Protein AF-A0AA97LYG8-F1 (afdb_monomer_lite)

pLDDT: mean 86.67, std 13.37, range [44.75, 98.44]

Structure (mmCIF, N/CA/C/O backbone):
data_AF-A0AA97LYG8-F1
#
_entry.id   AF-A0AA97LYG8-F1
#
loop_
_atom_site.group_PDB
_atom_site.id
_atom_site.type_symbol
_atom_site.label_atom_id
_atom_site.label_alt_id
_atom_site.label_comp_id
_atom_site.label_asym_id
_atom_site.label_entity_id
_atom_site.label_seq_id
_atom_site.pdbx_PDB_ins_code
_atom_site.Cartn_x
_atom_site.Cartn_y
_atom_site.Cartn_z
_atom_site.occupancy
_atom_site.B_iso_or_equiv
_atom_site.auth_seq_id
_atom_site.auth_comp_id
_atom_site.auth_asym_id
_atom_site.auth_atom_id
_atom_site.pdbx_PDB_model_num
ATOM 1 N N . MET A 1 1 ? 22.470 10.167 -10.936 1.00 44.75 1 MET A N 1
ATOM 2 C CA . MET A 1 1 ? 21.215 9.395 -11.062 1.00 44.75 1 MET A CA 1
ATOM 3 C C . MET A 1 1 ? 20.101 10.221 -10.443 1.00 44.75 1 MET A C 1
ATOM 5 O O . MET A 1 1 ? 20.329 10.788 -9.380 1.00 44.75 1 MET A O 1
ATOM 9 N N . ALA A 1 2 ? 18.961 10.389 -11.119 1.00 49.28 2 ALA A N 1
ATOM 10 C CA . ALA A 1 2 ? 17.829 11.104 -10.531 1.00 49.28 2 ALA A CA 1
ATOM 11 C C . ALA A 1 2 ? 17.359 10.338 -9.285 1.00 49.28 2 ALA A C 1
ATOM 13 O O . ALA A 1 2 ? 17.216 9.119 -9.329 1.00 49.28 2 ALA A O 1
ATOM 14 N N . LYS A 1 3 ? 17.176 11.036 -8.161 1.00 53.72 3 LYS A N 1
ATOM 15 C CA . LYS A 1 3 ? 16.665 10.433 -6.927 1.00 53.72 3 LYS A CA 1
ATOM 16 C C . LYS A 1 3 ? 15.246 9.937 -7.206 1.00 53.72 3 LYS A C 1
ATOM 18 O O . LYS A 1 3 ? 14.376 10.762 -7.479 1.00 53.72 3 LYS A O 1
ATOM 23 N N . GLN A 1 4 ? 15.020 8.623 -7.167 1.00 64.69 4 GLN A N 1
ATOM 24 C CA . GLN A 1 4 ? 13.670 8.083 -7.317 1.00 64.69 4 GLN A CA 1
ATOM 25 C C . GLN A 1 4 ? 12.789 8.661 -6.206 1.00 64.69 4 GLN A C 1
ATOM 27 O O . GLN A 1 4 ? 13.105 8.552 -5.020 1.00 64.69 4 GLN A O 1
ATOM 32 N N . SER A 1 5 ? 11.722 9.352 -6.599 1.00 74.50 5 SER A N 1
ATOM 33 C CA . SER A 1 5 ? 10.786 9.983 -5.678 1.00 74.50 5 SER A CA 1
ATOM 34 C C . SER A 1 5 ? 9.515 9.148 -5.571 1.00 74.50 5 SER A C 1
ATOM 36 O O . SER A 1 5 ? 9.045 8.546 -6.542 1.00 74.50 5 SER A O 1
ATOM 38 N N . ARG A 1 6 ? 8.948 9.100 -4.360 1.00 79.94 6 ARG A N 1
ATOM 39 C CA . ARG A 1 6 ? 7.616 8.537 -4.140 1.00 79.94 6 ARG A CA 1
ATOM 40 C C . ARG A 1 6 ? 6.619 9.447 -4.865 1.00 79.94 6 ARG A C 1
ATOM 42 O O . ARG A 1 6 ? 6.388 10.571 -4.426 1.00 79.94 6 ARG A O 1
ATOM 49 N N . TYR A 1 7 ? 6.080 8.988 -5.991 1.00 81.31 7 TYR A N 1
ATOM 50 C CA . TYR A 1 7 ? 5.087 9.734 -6.761 1.00 81.31 7 TYR A CA 1
ATOM 51 C C . TYR A 1 7 ? 4.010 8.799 -7.296 1.00 81.31 7 TYR A C 1
ATOM 53 O O . TYR A 1 7 ? 4.258 7.983 -8.182 1.00 81.31 7 TYR A O 1
ATOM 61 N N . TYR A 1 8 ? 2.799 8.949 -6.777 1.00 83.12 8 TYR A N 1
ATOM 62 C CA . TYR A 1 8 ? 1.603 8.268 -7.248 1.00 83.12 8 TYR A CA 1
ATOM 63 C C . TYR A 1 8 ? 0.485 9.296 -7.417 1.00 83.12 8 TYR A C 1
ATOM 65 O O . TYR A 1 8 ? 0.399 10.276 -6.677 1.00 83.12 8 TYR A O 1
ATOM 73 N N . GLY A 1 9 ? -0.350 9.094 -8.435 1.00 81.94 9 GLY A N 1
ATOM 74 C CA . GLY A 1 9 ? -1.445 10.006 -8.735 1.00 81.94 9 GLY A CA 1
ATOM 75 C C . GLY A 1 9 ? -2.508 9.977 -7.640 1.00 81.94 9 GLY A C 1
ATOM 76 O O . GLY A 1 9 ? -2.714 8.967 -6.967 1.00 81.94 9 GLY A O 1
ATOM 77 N N . SER A 1 10 ? -3.250 11.071 -7.505 1.00 86.25 10 SER A N 1
ATOM 78 C CA . SER A 1 10 ? -4.314 11.176 -6.502 1.00 86.25 10 SER A CA 1
ATOM 79 C C . SER A 1 10 ? -5.456 10.157 -6.722 1.00 86.25 10 SER A C 1
ATOM 81 O O . SER A 1 10 ? -6.209 9.848 -5.799 1.00 86.25 10 SER A O 1
ATOM 83 N N . GLY A 1 11 ? -5.587 9.594 -7.930 1.00 87.75 11 GLY A N 1
ATOM 84 C CA . GLY A 1 11 ? -6.458 8.446 -8.210 1.00 87.75 11 GLY A CA 1
ATOM 85 C C . GLY A 1 11 ? -5.964 7.147 -7.561 1.00 87.75 11 GLY A C 1
ATOM 86 O O . GLY A 1 11 ? -6.754 6.445 -6.939 1.00 87.75 11 GLY A O 1
ATOM 87 N N . THR A 1 12 ? -4.657 6.869 -7.629 1.00 90.38 12 THR A N 1
ATOM 88 C CA . THR A 1 12 ? -4.018 5.718 -6.966 1.00 90.38 12 THR A CA 1
ATOM 89 C C . THR A 1 12 ? -4.204 5.778 -5.455 1.00 90.38 12 THR A C 1
ATOM 91 O O . THR A 1 12 ? -4.572 4.783 -4.840 1.00 90.38 12 THR A O 1
ATOM 94 N N . GLU A 1 13 ? -3.990 6.953 -4.861 1.00 92.81 13 GLU A N 1
ATOM 95 C CA . GLU A 1 13 ? -4.211 7.162 -3.431 1.00 92.81 13 GLU A CA 1
ATOM 96 C C . GLU A 1 13 ? -5.668 6.864 -3.052 1.00 92.81 13 GLU A C 1
ATOM 98 O O . GLU A 1 13 ? -5.924 6.007 -2.209 1.00 92.81 13 GLU A O 1
ATOM 103 N N . ARG A 1 14 ? -6.644 7.480 -3.731 1.00 93.75 14 ARG A N 1
ATOM 104 C CA . ARG A 1 14 ? -8.072 7.240 -3.455 1.00 93.75 14 ARG A CA 1
ATOM 105 C C . ARG A 1 14 ? -8.476 5.781 -3.647 1.00 93.75 14 ARG A C 1
ATOM 107 O O . ARG A 1 14 ? -9.263 5.271 -2.854 1.00 93.75 14 ARG A O 1
ATOM 114 N N . ALA A 1 15 ? -7.928 5.107 -4.656 1.00 93.44 15 ALA A N 1
ATOM 115 C CA . ALA A 1 15 ? -8.159 3.686 -4.880 1.00 93.44 15 ALA A CA 1
ATOM 116 C C . ALA A 1 15 ? -7.687 2.835 -3.695 1.00 93.44 15 ALA A C 1
ATOM 118 O O . ALA A 1 15 ? -8.448 1.996 -3.220 1.00 93.44 15 ALA A O 1
ATOM 119 N N . LEU A 1 16 ? -6.478 3.089 -3.176 1.00 95.94 16 LEU A N 1
ATOM 120 C CA . LEU A 1 16 ? -5.947 2.375 -2.011 1.00 95.94 16 LEU A CA 1
ATOM 121 C C . LEU A 1 16 ? -6.837 2.565 -0.781 1.00 95.94 16 LEU A C 1
ATOM 123 O O . LEU A 1 16 ? -7.138 1.586 -0.103 1.00 95.94 16 LEU A O 1
ATOM 127 N N . PHE A 1 17 ? -7.289 3.796 -0.516 1.00 96.19 17 PHE A N 1
ATOM 128 C CA . PHE A 1 17 ? -8.197 4.101 0.598 1.00 96.19 17 PHE A CA 1
ATOM 129 C C . PHE A 1 17 ? -9.568 3.439 0.439 1.00 96.19 17 PHE A C 1
ATOM 131 O O . PHE A 1 17 ? -10.097 2.876 1.393 1.00 96.19 17 PHE A O 1
ATOM 138 N N . MET A 1 18 ? -10.152 3.492 -0.757 1.00 95.06 18 MET A N 1
ATOM 139 C CA . MET A 1 18 ? -11.458 2.892 -1.029 1.00 95.06 18 MET A CA 1
ATOM 140 C C . MET A 1 18 ? -11.408 1.366 -0.900 1.00 95.06 18 MET A C 1
ATOM 142 O O . MET A 1 18 ? -12.268 0.768 -0.255 1.00 95.06 18 MET A O 1
ATOM 146 N N . LEU A 1 19 ? -10.385 0.732 -1.480 1.00 95.69 19 LEU A N 1
ATOM 147 C CA . LEU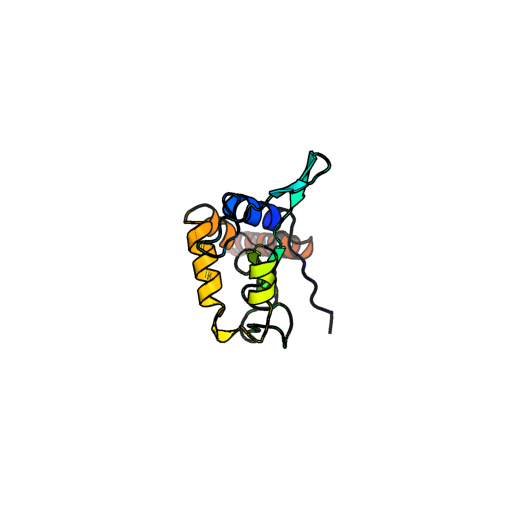 A 1 19 ? -10.240 -0.722 -1.468 1.00 95.69 19 LEU A CA 1
ATOM 148 C C . LEU A 1 19 ? -9.712 -1.270 -0.138 1.00 95.69 19 LEU A C 1
ATOM 150 O O . LEU A 1 19 ? -9.874 -2.457 0.119 1.00 95.69 19 LEU A O 1
ATOM 154 N N . SER A 1 20 ? -9.185 -0.416 0.749 1.00 96.44 20 SER A N 1
ATOM 155 C CA . SER A 1 20 ? -8.831 -0.801 2.124 1.00 96.44 20 SER A CA 1
ATOM 156 C C . SER A 1 20 ? -10.036 -1.212 2.969 1.00 96.44 20 SER A C 1
ATOM 158 O O . SER A 1 20 ? -9.871 -1.749 4.065 1.00 96.44 20 SER A O 1
ATOM 160 N N . ARG A 1 21 ? -11.251 -0.868 2.515 1.00 94.44 21 ARG A N 1
ATOM 161 C CA . ARG A 1 21 ? -12.507 -1.052 3.257 1.00 94.44 21 ARG A CA 1
ATOM 162 C C . ARG A 1 21 ? -12.463 -0.410 4.648 1.00 94.44 21 ARG A C 1
ATOM 164 O O . ARG A 1 21 ? -13.068 -0.899 5.597 1.00 94.44 21 ARG A O 1
ATOM 171 N N . GLY A 1 22 ? -11.739 0.703 4.762 1.00 96.19 22 GLY A N 1
ATOM 172 C CA . GLY A 1 22 ? -11.643 1.494 5.983 1.00 96.19 22 GLY A CA 1
ATOM 173 C C . GLY A 1 22 ? -10.593 1.021 6.988 1.00 96.19 22 GLY A C 1
ATOM 174 O O . GLY A 1 22 ? -10.421 1.699 7.999 1.00 96.19 22 GLY A O 1
ATOM 175 N N . THR A 1 23 ? -9.854 -0.066 6.728 1.00 97.44 23 THR A N 1
ATOM 176 C CA . THR A 1 23 ? -8.848 -0.601 7.666 1.00 97.44 23 THR A CA 1
ATOM 177 C C . THR A 1 23 ? -7.453 -0.743 7.057 1.00 97.44 23 THR A C 1
ATOM 179 O O . THR A 1 23 ? -7.286 -0.715 5.840 1.00 97.44 23 THR A O 1
ATOM 182 N N . CYS A 1 24 ? -6.443 -0.888 7.919 1.00 98.38 24 CYS A N 1
ATOM 183 C CA . CYS A 1 24 ? -5.097 -1.341 7.558 1.00 98.38 24 CYS A CA 1
ATOM 184 C C . CYS A 1 24 ? -5.143 -2.655 6.757 1.00 98.38 24 CYS A C 1
ATOM 186 O O . CYS A 1 24 ? -5.996 -3.505 7.014 1.00 98.38 24 CYS A O 1
ATOM 188 N N . TYR A 1 25 ? -4.204 -2.835 5.824 1.00 98.31 25 TYR A N 1
ATOM 189 C CA . TYR A 1 25 ? -4.160 -4.031 4.985 1.00 98.31 25 TYR A CA 1
ATOM 190 C C . TYR A 1 25 ? -3.611 -5.275 5.700 1.00 98.31 25 TYR A C 1
ATOM 192 O O . TYR A 1 25 ? -3.893 -6.387 5.272 1.00 98.31 25 TYR A O 1
ATOM 200 N N . ALA A 1 26 ? -2.826 -5.113 6.769 1.00 97.94 26 ALA A N 1
ATOM 201 C CA . ALA A 1 26 ? -2.228 -6.239 7.484 1.00 97.94 26 ALA A CA 1
ATOM 202 C C . ALA A 1 26 ? -3.294 -7.022 8.280 1.00 97.94 26 ALA A C 1
ATOM 204 O O . ALA A 1 26 ? -3.891 -6.456 9.192 1.00 97.94 26 ALA A O 1
ATOM 205 N N . PRO A 1 27 ? -3.557 -8.309 8.014 1.00 94.25 27 PRO A N 1
ATOM 206 C CA . PRO A 1 27 ? -4.466 -9.110 8.826 1.00 94.25 27 PRO A CA 1
ATOM 207 C C . PRO A 1 27 ? -3.802 -9.538 10.153 1.00 94.25 27 PRO A C 1
ATOM 209 O O . PRO A 1 27 ? -2.606 -9.819 10.172 1.00 94.25 27 PRO A O 1
ATOM 212 N N . PRO A 1 28 ? -4.549 -9.638 11.271 1.00 95.44 28 PRO A N 1
ATOM 213 C CA . PRO A 1 28 ? -5.976 -9.354 11.431 1.00 95.44 28 PRO A CA 1
ATOM 214 C C . PRO A 1 28 ? -6.267 -7.889 11.823 1.00 95.44 28 PRO A C 1
ATOM 216 O O . PRO A 1 28 ? -7.319 -7.615 12.401 1.00 95.44 28 PRO A O 1
ATOM 219 N N . CYS A 1 29 ? -5.353 -6.950 11.556 1.00 97.38 29 CYS A N 1
ATOM 220 C CA . CYS A 1 29 ? -5.450 -5.562 12.000 1.00 97.38 29 CYS A CA 1
ATOM 221 C C . CYS A 1 29 ? -6.771 -4.911 11.566 1.00 97.38 29 CYS A C 1
ATOM 223 O O . CYS A 1 29 ? -7.186 -4.991 10.410 1.00 97.38 29 CYS A O 1
ATOM 225 N N . LYS A 1 30 ? -7.423 -4.228 12.509 1.00 95.88 30 LYS A N 1
ATOM 226 C CA . LYS A 1 30 ? -8.655 -3.450 12.285 1.00 95.88 30 LYS A CA 1
ATOM 227 C C . LYS A 1 30 ? -8.450 -1.958 12.504 1.00 95.88 30 LYS A C 1
ATOM 229 O O . LYS A 1 30 ? -9.405 -1.216 12.697 1.00 95.88 30 LYS A O 1
ATOM 234 N N . GLU A 1 31 ? -7.194 -1.529 12.479 1.00 97.81 31 GLU A N 1
ATOM 235 C CA . GLU A 1 31 ? -6.832 -0.134 12.659 1.00 97.81 31 GLU A CA 1
ATOM 236 C C . GLU A 1 31 ? -7.472 0.716 11.550 1.00 97.81 31 GLU A C 1
ATOM 238 O O . GLU A 1 31 ? -7.257 0.417 10.370 1.00 97.81 31 GLU A O 1
ATOM 243 N N . PRO A 1 32 ? -8.271 1.743 11.891 1.00 97.44 32 PRO A N 1
ATOM 244 C CA . PRO A 1 32 ? -9.014 2.498 10.896 1.00 97.44 32 PRO A CA 1
ATOM 245 C C . PRO A 1 32 ? -8.092 3.426 10.100 1.00 97.44 32 PRO A C 1
ATOM 247 O O . PRO A 1 32 ? -7.153 4.012 10.646 1.00 97.44 32 PRO A O 1
ATOM 250 N N . VAL A 1 33 ? -8.384 3.610 8.810 1.00 97.50 33 VAL A N 1
ATOM 251 C CA . VAL A 1 33 ? -7.615 4.512 7.927 1.00 97.50 33 VAL A CA 1
ATOM 252 C C . VAL A 1 33 ? -7.792 5.988 8.274 1.00 97.50 33 VAL A C 1
ATOM 254 O O . VAL A 1 33 ? -6.910 6.800 7.989 1.00 97.50 33 VAL A O 1
ATOM 257 N N . LEU A 1 34 ? -8.908 6.330 8.919 1.00 96.69 34 LEU A N 1
ATOM 258 C CA . LEU A 1 34 ? -9.202 7.655 9.447 1.00 96.69 34 LEU A CA 1
ATOM 259 C C . LEU A 1 34 ? -9.494 7.559 10.946 1.00 96.69 34 LEU A C 1
ATOM 261 O O . LEU A 1 34 ? -10.242 6.689 11.385 1.00 96.69 34 LEU A O 1
ATOM 265 N N . LYS A 1 35 ? -8.951 8.493 11.724 1.00 96.00 35 LYS A N 1
ATOM 266 C CA . LYS A 1 35 ? -9.284 8.690 13.139 1.00 96.00 35 LYS A CA 1
ATOM 267 C C . LYS A 1 35 ? -9.767 10.103 13.386 1.00 96.00 35 LYS A C 1
ATOM 269 O O . LYS A 1 35 ? -9.373 11.027 12.678 1.00 96.00 35 LYS A O 1
ATOM 274 N N . MET A 1 36 ? -10.586 10.276 14.416 1.00 96.12 36 MET A N 1
ATOM 275 C CA . MET A 1 36 ? -10.930 11.606 14.897 1.00 96.12 36 MET A CA 1
ATOM 276 C C . MET A 1 36 ? -9.800 12.128 15.782 1.00 96.12 36 MET A C 1
ATOM 278 O O . MET A 1 36 ? -9.419 11.468 16.746 1.00 96.12 36 MET A O 1
ATOM 282 N N . ALA A 1 37 ? -9.241 13.287 15.440 1.00 93.75 37 ALA A N 1
ATOM 283 C CA . ALA A 1 37 ? -8.336 13.994 16.337 1.00 93.75 37 ALA A CA 1
ATOM 284 C C . ALA A 1 37 ? -9.116 14.598 17.512 1.00 93.75 37 ALA A C 1
ATOM 286 O O . ALA A 1 37 ? -10.319 14.834 17.404 1.00 93.75 37 ALA A O 1
ATOM 287 N N . GLU A 1 38 ? -8.417 14.938 18.595 1.00 93.31 38 GLU A N 1
ATOM 288 C CA . GLU A 1 38 ? -9.005 15.632 19.755 1.00 93.31 38 GLU A CA 1
ATOM 289 C C . GLU A 1 38 ? -9.727 16.931 19.365 1.00 93.31 38 GLU A C 1
ATOM 291 O O . GLU A 1 38 ? -10.724 17.304 19.972 1.00 93.31 38 GLU A O 1
ATOM 296 N N . SER A 1 39 ? -9.283 17.580 18.286 1.00 93.62 39 SER A N 1
ATOM 297 C CA . SER A 1 39 ? -9.924 18.764 17.704 1.00 93.62 39 SER A CA 1
ATOM 298 C C . SER A 1 39 ? -11.266 18.499 17.005 1.00 93.62 39 SER A C 1
ATOM 300 O O . SER A 1 39 ? -11.832 19.422 16.425 1.00 93.62 39 SER A O 1
ATOM 302 N N . GLY A 1 40 ? -11.762 17.258 16.984 1.00 94.75 40 GLY A N 1
ATOM 303 C CA . GLY A 1 40 ? -12.993 16.884 16.282 1.00 94.75 40 GLY A CA 1
ATOM 304 C C . GLY A 1 40 ? -12.851 16.850 14.757 1.00 94.75 40 GLY A C 1
ATOM 305 O O . GLY A 1 40 ? -13.852 16.890 14.045 1.00 94.75 40 GLY A O 1
ATOM 306 N N . THR A 1 41 ? -11.621 16.782 14.237 1.00 95.38 41 THR A N 1
ATOM 307 C CA . THR A 1 41 ? -11.360 16.716 12.791 1.00 95.38 41 THR A CA 1
ATOM 308 C C . THR A 1 41 ? -10.807 15.350 12.373 1.00 95.38 41 THR A C 1
ATOM 310 O O . THR A 1 41 ? -9.940 14.806 13.065 1.00 95.38 41 THR A O 1
ATOM 313 N N . PRO A 1 42 ? -11.257 14.775 11.240 1.00 95.00 42 PRO A N 1
ATOM 314 C CA . PRO A 1 42 ? -10.728 13.506 10.764 1.00 95.00 42 PRO A CA 1
ATOM 315 C C . PRO A 1 42 ? -9.267 13.661 10.326 1.00 95.00 42 PRO A C 1
ATOM 317 O O . PRO A 1 42 ? -8.853 14.681 9.759 1.00 95.00 42 PRO A O 1
ATOM 320 N N . ARG A 1 43 ? -8.472 12.631 10.600 1.00 96.44 43 ARG A N 1
ATOM 321 C CA . ARG A 1 43 ? -7.056 12.534 10.254 1.00 96.44 43 ARG A CA 1
ATOM 322 C C . ARG A 1 43 ? -6.753 11.173 9.661 1.00 96.44 43 ARG A C 1
ATOM 324 O O . ARG A 1 43 ? -7.205 10.155 10.178 1.00 96.44 43 ARG A O 1
ATOM 331 N N . VAL A 1 44 ? -5.956 11.176 8.598 1.00 96.62 44 VAL A N 1
ATOM 332 C CA . VAL A 1 44 ? -5.370 9.961 8.031 1.00 96.62 44 VAL A CA 1
ATOM 333 C C . VAL A 1 44 ? -4.457 9.318 9.069 1.00 96.62 44 VAL A C 1
ATOM 335 O O . VAL A 1 44 ? -3.613 9.983 9.663 1.00 96.62 44 VAL A O 1
ATOM 338 N N . ASN A 1 45 ? -4.652 8.022 9.285 1.00 97.12 45 ASN A N 1
ATOM 339 C CA . ASN A 1 45 ? -3.977 7.222 10.307 1.00 97.12 45 ASN A CA 1
ATOM 340 C C . ASN A 1 45 ? -3.132 6.081 9.698 1.00 97.12 45 ASN A C 1
ATOM 342 O O . ASN A 1 45 ? -2.654 5.177 10.382 1.00 97.12 45 ASN A O 1
ATOM 346 N N . VAL A 1 46 ? -2.949 6.124 8.383 1.00 97.81 46 VAL A N 1
ATOM 347 C CA . VAL A 1 46 ? -2.236 5.123 7.591 1.00 97.81 46 VAL A CA 1
ATOM 348 C C . VAL A 1 46 ? -1.255 5.793 6.640 1.00 97.81 46 VAL A C 1
ATOM 350 O O . VAL A 1 46 ? -1.323 6.994 6.385 1.00 97.81 46 VAL A O 1
ATOM 353 N N . GLN A 1 47 ? -0.326 5.003 6.129 1.00 97.19 47 GLN A N 1
ATOM 354 C CA . GLN A 1 47 ? 0.725 5.402 5.213 1.00 97.19 47 GLN A CA 1
ATOM 355 C C . GLN A 1 47 ? 0.755 4.424 4.038 1.00 97.19 47 GLN A C 1
ATOM 357 O O . GLN A 1 47 ? 0.415 3.247 4.180 1.00 97.19 47 GLN A O 1
ATOM 362 N N . ILE A 1 48 ? 1.147 4.926 2.870 1.00 96.50 48 ILE A N 1
ATOM 363 C CA . ILE A 1 48 ? 1.341 4.107 1.676 1.00 96.50 48 ILE A CA 1
ATOM 364 C C . ILE A 1 48 ? 2.772 3.570 1.700 1.00 96.50 48 ILE A C 1
ATOM 366 O O . ILE A 1 48 ? 3.721 4.356 1.675 1.00 96.50 48 ILE A O 1
ATOM 370 N N . ALA A 1 49 ? 2.897 2.246 1.723 1.00 95.75 49 ALA A N 1
ATOM 371 C CA . ALA A 1 49 ? 4.162 1.531 1.637 1.00 95.75 49 ALA A CA 1
ATOM 372 C C . ALA A 1 49 ? 4.332 0.886 0.258 1.00 95.75 49 ALA A C 1
ATOM 374 O O . ALA A 1 49 ? 3.358 0.576 -0.440 1.00 95.75 49 ALA A O 1
ATOM 375 N N . HIS A 1 50 ? 5.588 0.653 -0.108 1.00 95.31 50 HIS A N 1
ATOM 376 C CA . HIS A 1 50 ? 5.964 -0.089 -1.303 1.00 95.31 50 HIS A CA 1
ATOM 377 C C . HIS A 1 50 ? 6.071 -1.580 -0.979 1.00 95.31 50 HIS A C 1
ATOM 379 O O . HIS A 1 50 ? 6.760 -1.976 -0.041 1.00 95.31 50 HIS A O 1
ATOM 385 N N . ILE A 1 51 ? 5.417 -2.420 -1.782 1.00 96.56 51 ILE A N 1
ATOM 386 C CA . ILE A 1 51 ? 5.527 -3.876 -1.660 1.00 96.56 51 ILE A CA 1
ATOM 387 C C . ILE A 1 51 ? 6.933 -4.328 -2.064 1.00 96.56 51 ILE A C 1
ATOM 389 O O . ILE A 1 51 ? 7.587 -5.040 -1.312 1.00 96.56 51 ILE A O 1
ATOM 393 N N . ARG A 1 52 ? 7.423 -3.880 -3.221 1.00 95.06 52 ARG A N 1
ATOM 394 C CA . ARG A 1 52 ? 8.839 -3.960 -3.611 1.00 95.06 52 ARG A CA 1
ATOM 395 C C . ARG A 1 52 ? 9.449 -2.573 -3.529 1.00 95.06 52 ARG A C 1
ATOM 397 O O . ARG A 1 52 ? 8.843 -1.642 -4.068 1.00 95.06 52 ARG A O 1
ATOM 404 N N . ALA A 1 53 ? 10.609 -2.447 -2.885 1.00 92.06 53 ALA A N 1
ATOM 405 C CA . ALA A 1 53 ? 11.231 -1.154 -2.620 1.00 92.06 53 ALA A CA 1
ATOM 406 C C . ALA A 1 53 ? 11.405 -0.299 -3.876 1.00 92.06 53 ALA A C 1
ATOM 408 O O . ALA A 1 53 ? 11.617 -0.788 -4.992 1.00 92.06 53 ALA A O 1
ATOM 409 N N . LEU A 1 54 ? 11.338 1.012 -3.655 1.00 87.88 54 LEU A N 1
ATOM 410 C CA . LEU A 1 54 ? 11.612 1.985 -4.693 1.00 87.88 54 LEU A CA 1
ATOM 411 C C . LEU A 1 54 ? 13.119 2.017 -4.970 1.00 87.88 54 LEU A C 1
ATOM 413 O O . LEU A 1 54 ? 13.531 1.853 -6.114 1.00 87.88 54 LEU A O 1
ATOM 417 N N . VAL A 1 55 ? 13.942 2.160 -3.930 1.00 87.88 55 VAL A N 1
ATOM 418 C CA . VAL A 1 55 ? 15.376 2.438 -4.062 1.00 87.88 55 VAL A CA 1
ATOM 419 C C . VAL A 1 55 ? 16.219 1.184 -3.820 1.00 87.88 55 VAL A C 1
ATOM 421 O O . VAL A 1 55 ? 15.860 0.308 -3.037 1.00 87.88 55 VAL A O 1
ATOM 424 N N . GLU A 1 56 ? 17.352 1.091 -4.517 1.00 88.56 56 GLU A N 1
ATOM 425 C CA . GLU A 1 56 ? 18.351 0.052 -4.266 1.00 88.56 56 GLU A CA 1
ATOM 426 C C . GLU A 1 56 ? 18.909 0.155 -2.842 1.00 88.56 56 GLU A C 1
ATOM 428 O O . GLU A 1 56 ? 19.243 1.244 -2.378 1.00 88.56 56 GLU A O 1
ATOM 433 N N . GLY A 1 57 ? 19.015 -0.988 -2.160 1.00 85.25 57 GLY A N 1
ATOM 434 C CA . GLY A 1 57 ? 19.476 -1.060 -0.772 1.00 85.25 57 GLY A CA 1
ATOM 435 C C . GLY A 1 57 ? 18.380 -0.884 0.284 1.00 85.25 57 GLY A C 1
ATOM 436 O O . GLY A 1 57 ? 18.706 -0.922 1.462 1.00 85.25 57 GLY A O 1
ATOM 437 N N . GLU A 1 58 ? 17.113 -0.716 -0.111 1.00 88.88 58 GLU A N 1
ATOM 438 C CA . GLU A 1 58 ? 15.957 -0.769 0.797 1.00 88.88 58 GLU A CA 1
ATOM 439 C C . GLU A 1 58 ? 15.313 -2.173 0.826 1.00 88.88 58 GLU A C 1
ATOM 441 O O . GLU A 1 58 ? 15.503 -2.996 -0.082 1.00 88.88 58 GLU A O 1
ATOM 446 N N . ALA A 1 59 ? 14.496 -2.427 1.852 1.00 87.31 59 ALA A N 1
ATOM 447 C CA . ALA A 1 59 ? 13.804 -3.693 2.073 1.00 87.31 59 ALA A CA 1
ATOM 448 C C . ALA A 1 59 ? 13.028 -4.182 0.834 1.00 87.31 59 ALA A C 1
ATOM 450 O O . ALA A 1 59 ? 12.189 -3.475 0.272 1.00 87.31 59 ALA A O 1
ATOM 451 N N . ARG A 1 60 ? 13.256 -5.443 0.437 1.00 93.19 60 ARG A N 1
ATOM 452 C CA . ARG A 1 60 ? 12.653 -6.086 -0.754 1.00 93.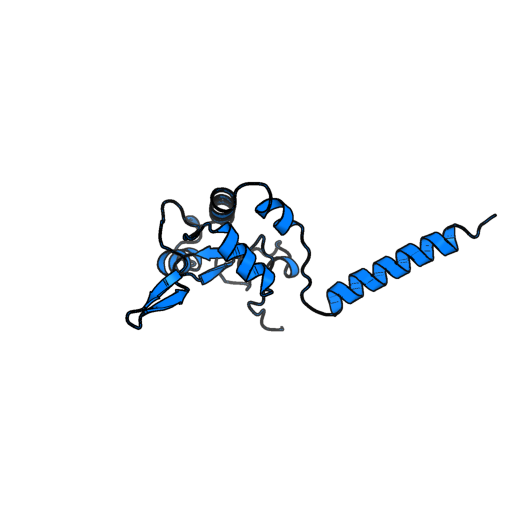19 60 ARG A CA 1
ATOM 453 C C . ARG A 1 60 ? 12.963 -5.376 -2.077 1.00 93.19 60 ARG A C 1
ATOM 455 O O . ARG A 1 60 ? 12.132 -5.382 -2.992 1.00 93.19 60 ARG A O 1
ATOM 462 N N . TYR A 1 61 ? 14.129 -4.746 -2.206 1.00 93.25 61 TYR A N 1
ATOM 463 C CA . TYR A 1 61 ? 14.573 -4.268 -3.510 1.00 93.25 61 TYR A CA 1
ATOM 464 C C . TYR A 1 61 ? 14.743 -5.436 -4.487 1.00 93.25 61 TYR A C 1
ATOM 466 O O . TYR A 1 61 ? 15.514 -6.363 -4.244 1.00 93.25 61 TYR A O 1
ATOM 474 N N . ASP A 1 62 ? 14.051 -5.362 -5.622 1.00 92.25 62 ASP A N 1
ATOM 475 C CA . ASP A 1 62 ? 14.176 -6.329 -6.708 1.00 92.25 62 ASP A CA 1
ATOM 476 C C . ASP A 1 62 ? 14.726 -5.633 -7.957 1.00 92.25 62 ASP A C 1
ATOM 478 O O . ASP A 1 62 ? 14.063 -4.805 -8.592 1.00 92.25 62 ASP A O 1
ATOM 482 N N . LYS A 1 63 ? 15.959 -5.997 -8.325 1.00 92.50 63 LYS A N 1
ATOM 483 C CA . LYS A 1 63 ? 16.643 -5.485 -9.521 1.00 92.50 63 LYS A CA 1
ATOM 484 C C . LYS A 1 63 ? 15.943 -5.873 -10.826 1.00 92.50 63 LYS A C 1
ATOM 486 O O . LYS A 1 63 ? 16.114 -5.189 -11.829 1.00 92.50 63 LYS A O 1
ATOM 491 N N . ASN A 1 64 ? 15.178 -6.964 -10.818 1.00 93.38 64 ASN A N 1
ATOM 492 C CA . ASN A 1 64 ? 14.433 -7.441 -11.977 1.00 93.38 64 ASN A CA 1
ATOM 493 C C . ASN A 1 64 ? 13.041 -6.797 -12.061 1.00 93.38 64 ASN A C 1
ATOM 495 O O . ASN A 1 64 ? 12.379 -6.915 -13.093 1.00 93.38 64 ASN A O 1
ATOM 499 N N . TYR A 1 65 ? 12.595 -6.098 -11.010 1.00 91.12 65 TYR A N 1
ATOM 500 C CA . TYR A 1 65 ? 11.310 -5.413 -11.006 1.00 91.12 65 TYR A CA 1
ATOM 501 C C . TYR A 1 65 ? 11.412 -4.048 -11.710 1.00 91.12 65 TYR A C 1
ATOM 503 O O . TYR A 1 65 ? 12.170 -3.178 -11.255 1.00 91.12 65 TYR A O 1
ATOM 511 N N . PRO A 1 66 ? 10.656 -3.818 -12.804 1.00 88.94 66 PRO A N 1
ATOM 512 C CA . PRO A 1 66 ? 10.801 -2.613 -13.612 1.00 88.94 66 PRO A CA 1
ATOM 513 C C . PRO A 1 66 ? 10.541 -1.328 -12.820 1.00 88.94 66 PRO A C 1
ATOM 515 O O . PRO A 1 66 ? 9.518 -1.192 -12.151 1.00 88.94 66 PRO A O 1
ATOM 518 N N . GLU A 1 67 ? 11.413 -0.332 -12.982 1.00 86.69 67 GLU A N 1
ATOM 519 C CA . GLU A 1 67 ? 11.306 0.970 -12.308 1.00 86.69 67 GLU A CA 1
ATOM 520 C C . GLU A 1 67 ? 9.939 1.641 -12.522 1.00 86.69 67 GLU A C 1
ATOM 522 O O . GLU A 1 67 ? 9.311 2.105 -11.570 1.00 86.69 67 GLU A O 1
ATOM 527 N N . LYS A 1 68 ? 9.413 1.595 -13.755 1.00 83.56 68 LYS A N 1
ATOM 528 C CA . LYS A 1 68 ? 8.086 2.137 -14.106 1.00 83.56 68 LYS A CA 1
ATOM 529 C C . LYS A 1 68 ? 6.927 1.520 -13.309 1.00 83.56 68 LYS A C 1
ATOM 531 O O . LYS A 1 68 ? 5.851 2.123 -13.229 1.00 83.56 68 LYS A O 1
ATOM 536 N N . LEU A 1 69 ? 7.135 0.326 -12.743 1.00 87.50 69 LEU A N 1
ATOM 537 C CA . LEU A 1 69 ? 6.142 -0.402 -11.960 1.00 87.50 69 LEU A CA 1
ATOM 538 C C . LEU A 1 69 ? 6.219 -0.117 -10.453 1.00 87.50 69 LEU A C 1
ATOM 540 O O . LEU A 1 69 ? 5.267 -0.392 -9.726 1.00 87.50 69 LEU A O 1
ATOM 544 N N . ARG A 1 70 ? 7.314 0.477 -9.962 1.00 90.00 70 ARG A N 1
ATOM 545 C CA . ARG A 1 70 ? 7.555 0.652 -8.518 1.00 90.00 70 ARG A CA 1
ATOM 546 C C . ARG A 1 70 ? 6.537 1.568 -7.846 1.00 90.00 70 ARG A C 1
ATOM 548 O O . ARG A 1 70 ? 6.094 1.274 -6.746 1.00 90.00 70 ARG A O 1
ATOM 555 N N . ASN A 1 71 ? 6.089 2.617 -8.529 1.00 90.44 71 ASN A N 1
ATOM 556 C CA . ASN A 1 71 ? 5.064 3.534 -8.019 1.00 90.44 71 ASN A CA 1
ATOM 557 C C . ASN A 1 71 ? 3.633 3.201 -8.504 1.00 90.44 71 ASN A C 1
ATOM 559 O O . ASN A 1 71 ? 2.726 4.030 -8.384 1.00 90.44 71 ASN A O 1
ATOM 563 N N . ARG A 1 72 ? 3.408 2.022 -9.103 1.00 89.00 72 ARG A N 1
ATOM 564 C CA . ARG A 1 72 ? 2.076 1.611 -9.579 1.00 89.00 72 ARG A CA 1
ATOM 565 C C . ARG A 1 72 ? 1.201 1.154 -8.426 1.00 89.00 72 ARG A C 1
ATOM 567 O O . ARG A 1 72 ? 1.692 0.595 -7.455 1.00 89.00 72 ARG A O 1
ATOM 574 N N . PHE A 1 73 ? -0.111 1.290 -8.610 1.00 91.75 73 PHE A N 1
ATOM 575 C CA . PHE A 1 73 ? -1.129 0.810 -7.676 1.00 91.75 73 PHE A CA 1
ATOM 576 C C . PHE A 1 73 ? -0.900 -0.643 -7.215 1.00 91.75 73 PHE A C 1
ATOM 578 O O . PHE A 1 73 ? -1.053 -0.943 -6.034 1.00 91.75 73 PHE A O 1
ATOM 585 N N . GLU A 1 74 ? -0.483 -1.530 -8.123 1.00 92.56 74 GLU A N 1
ATOM 586 C CA . GLU A 1 74 ? -0.203 -2.943 -7.825 1.00 92.56 74 GLU A CA 1
ATOM 587 C C . GLU A 1 74 ? 0.957 -3.162 -6.839 1.00 92.56 74 GLU A C 1
ATOM 589 O O . GLU A 1 74 ? 0.962 -4.160 -6.124 1.00 92.56 74 GLU A O 1
ATOM 594 N N . ASN A 1 75 ? 1.908 -2.225 -6.768 1.00 95.25 75 ASN A N 1
ATOM 595 C CA . ASN A 1 75 ? 3.078 -2.293 -5.893 1.00 95.25 75 ASN A CA 1
ATOM 596 C C . ASN A 1 75 ? 2.915 -1.458 -4.614 1.00 95.25 75 ASN A C 1
ATOM 598 O O . ASN A 1 75 ? 3.878 -1.280 -3.871 1.00 95.25 75 ASN A O 1
ATOM 602 N N . LEU A 1 76 ? 1.722 -0.920 -4.357 1.00 96.06 76 LEU A N 1
ATOM 603 C CA . LEU A 1 76 ? 1.442 -0.080 -3.197 1.00 96.06 76 LEU A CA 1
ATOM 604 C C . LEU A 1 76 ? 0.423 -0.747 -2.273 1.00 96.06 76 LEU A C 1
ATOM 606 O O . LEU A 1 76 ? -0.541 -1.374 -2.724 1.00 96.06 76 LEU A O 1
ATOM 610 N N . ILE A 1 77 ? 0.628 -0.574 -0.971 1.00 97.50 77 ILE A N 1
ATOM 611 C CA . ILE A 1 77 ? -0.216 -1.118 0.095 1.00 97.50 77 ILE A CA 1
ATOM 612 C C . ILE A 1 77 ? -0.442 -0.060 1.182 1.00 97.50 77 ILE A C 1
ATOM 614 O O . ILE A 1 77 ? 0.426 0.778 1.422 1.00 97.50 77 ILE A O 1
ATOM 618 N N . LEU A 1 78 ? -1.615 -0.065 1.823 1.00 97.81 78 LEU A N 1
ATOM 619 C CA . LEU A 1 78 ? -1.987 0.931 2.835 1.00 97.81 78 LEU A CA 1
ATOM 620 C C . LEU A 1 78 ? -1.891 0.330 4.246 1.00 97.81 78 LEU A C 1
ATOM 622 O O . LEU A 1 78 ? -2.642 -0.580 4.600 1.00 97.81 78 LEU A O 1
ATOM 626 N N . LEU A 1 79 ? -0.976 0.840 5.067 1.00 98.44 79 LEU A N 1
ATOM 627 C CA . LEU A 1 79 ? -0.653 0.272 6.379 1.00 98.44 79 LEU A CA 1
ATOM 628 C C . LEU A 1 79 ? -0.751 1.322 7.483 1.00 98.44 79 LEU A C 1
ATOM 630 O O . LEU A 1 79 ? -0.436 2.490 7.273 1.00 98.44 79 LEU A O 1
ATOM 634 N N . CYS A 1 80 ? -1.163 0.923 8.686 1.00 98.25 80 CYS A N 1
ATOM 635 C CA . CYS A 1 80 ? -1.026 1.793 9.853 1.00 98.25 80 CYS A CA 1
ATOM 636 C C . CYS A 1 80 ? 0.448 1.958 10.231 1.00 98.25 80 CYS A C 1
ATOM 638 O O . CYS A 1 80 ? 1.290 1.147 9.846 1.00 98.25 80 CYS A O 1
ATOM 640 N N . LYS A 1 81 ? 0.759 3.001 11.007 1.00 96.50 81 LYS A N 1
ATOM 641 C CA . LYS A 1 81 ? 2.145 3.350 11.347 1.00 96.50 81 LYS A CA 1
ATOM 642 C C . LYS A 1 81 ? 2.974 2.167 11.893 1.00 96.50 81 LYS A C 1
ATOM 644 O O . LYS A 1 81 ? 4.071 1.980 11.381 1.00 96.50 81 LYS A O 1
ATOM 649 N N . PRO A 1 82 ? 2.489 1.341 12.846 1.00 96.75 82 PRO A N 1
ATOM 650 C CA . PRO A 1 82 ? 3.249 0.181 13.324 1.00 96.75 82 PRO A CA 1
ATOM 651 C C . PRO A 1 82 ? 3.617 -0.811 12.213 1.00 96.75 82 PRO A C 1
ATOM 653 O O . PRO A 1 82 ? 4.796 -1.078 12.002 1.00 96.75 82 PRO A O 1
ATOM 656 N N . HIS A 1 83 ? 2.633 -1.281 11.437 1.00 97.94 83 HIS A N 1
ATOM 657 C CA . HIS A 1 83 ? 2.887 -2.234 10.352 1.00 97.94 83 HIS A CA 1
ATOM 658 C C . HIS A 1 83 ? 3.736 -1.629 9.234 1.00 97.94 83 HIS A C 1
ATOM 660 O O . HIS A 1 83 ? 4.551 -2.325 8.645 1.00 97.94 83 HIS A O 1
ATOM 666 N N . HIS A 1 84 ? 3.580 -0.335 8.944 1.00 97.00 84 HIS A N 1
ATOM 667 C CA . HIS A 1 84 ? 4.445 0.342 7.983 1.00 97.00 84 HIS A CA 1
ATOM 668 C C . HIS A 1 84 ? 5.903 0.349 8.463 1.00 97.00 84 HIS A C 1
ATOM 670 O O . HIS A 1 84 ? 6.802 0.084 7.673 1.00 97.00 84 HIS A O 1
ATOM 676 N N . THR A 1 85 ? 6.158 0.641 9.743 1.00 95.31 85 THR A N 1
ATOM 677 C CA . THR A 1 85 ? 7.514 0.603 10.313 1.00 95.31 85 THR A CA 1
ATOM 678 C C . THR A 1 85 ? 8.127 -0.794 10.244 1.00 95.31 85 THR A C 1
ATOM 680 O O . THR A 1 85 ? 9.299 -0.916 9.903 1.00 95.31 85 THR A O 1
ATOM 683 N N . GLU A 1 86 ? 7.355 -1.834 10.552 1.00 94.94 86 GLU A N 1
ATOM 684 C CA . GLU A 1 86 ? 7.828 -3.219 10.485 1.00 94.94 86 GLU A CA 1
ATOM 685 C C . GLU A 1 86 ? 8.144 -3.645 9.050 1.00 94.94 86 GLU A C 1
ATOM 687 O O . GLU A 1 86 ? 9.225 -4.158 8.778 1.00 94.94 86 GLU A O 1
ATOM 692 N N . VAL A 1 87 ? 7.226 -3.380 8.119 1.00 94.56 87 VAL A N 1
ATOM 693 C CA . VAL A 1 87 ? 7.377 -3.765 6.715 1.00 94.56 87 VAL A CA 1
ATOM 694 C C . VAL A 1 87 ? 8.547 -3.034 6.055 1.00 94.56 87 VAL A C 1
ATOM 696 O O . VAL A 1 87 ? 9.289 -3.657 5.302 1.00 94.56 87 VAL A O 1
ATOM 699 N N . ASP A 1 88 ? 8.768 -1.749 6.327 1.00 90.69 88 ASP A N 1
ATOM 700 C CA . ASP A 1 88 ? 9.884 -0.992 5.730 1.00 90.69 88 ASP A CA 1
ATOM 701 C C . ASP A 1 88 ? 11.254 -1.313 6.358 1.00 90.69 88 ASP A C 1
ATOM 703 O O . ASP A 1 88 ? 12.275 -0.803 5.902 1.00 90.69 88 ASP A O 1
ATOM 707 N N . SER A 1 89 ? 11.310 -2.139 7.403 1.00 90.69 89 SER A N 1
ATOM 708 C CA . SER A 1 89 ? 12.556 -2.452 8.096 1.00 90.69 89 SER A CA 1
ATOM 709 C C . SER A 1 89 ? 13.276 -3.656 7.485 1.00 90.69 89 SER A C 1
ATOM 711 O O . SER A 1 89 ? 12.718 -4.749 7.389 1.00 90.69 89 SER A O 1
ATOM 713 N N . ASP A 1 90 ? 14.567 -3.490 7.186 1.00 87.81 90 ASP A N 1
ATOM 714 C CA . ASP A 1 90 ? 15.438 -4.582 6.719 1.00 87.81 90 ASP A CA 1
ATOM 715 C C . ASP A 1 90 ? 15.559 -5.727 7.733 1.00 87.81 90 ASP A C 1
ATOM 717 O O . ASP A 1 90 ? 15.790 -6.873 7.356 1.00 87.81 90 ASP A O 1
ATOM 721 N N . LEU A 1 91 ? 15.357 -5.436 9.024 1.00 89.69 91 LEU A N 1
ATOM 722 C CA . LEU A 1 91 ? 15.382 -6.444 10.085 1.00 89.69 91 LEU A CA 1
ATOM 723 C C . LEU A 1 91 ? 14.265 -7.476 9.929 1.00 89.69 91 LEU A C 1
ATOM 725 O O . LEU A 1 91 ? 14.426 -8.605 10.389 1.00 89.69 91 LEU A O 1
ATOM 729 N N . TRP A 1 92 ? 13.152 -7.085 9.298 1.00 90.56 92 TRP A N 1
ATOM 730 C CA . TRP A 1 92 ? 11.950 -7.907 9.202 1.00 90.56 92 TRP A CA 1
ATOM 731 C C . TRP A 1 92 ? 11.623 -8.362 7.776 1.00 90.56 92 TRP A C 1
ATOM 733 O O . TRP A 1 92 ? 10.532 -8.869 7.502 1.00 90.56 92 TRP A O 1
ATOM 743 N N . VAL A 1 93 ? 12.568 -8.190 6.846 1.00 90.75 93 VAL A N 1
ATOM 744 C CA . VAL A 1 93 ? 12.363 -8.461 5.415 1.00 90.75 93 VAL A CA 1
ATOM 745 C C . VAL A 1 93 ? 11.948 -9.912 5.145 1.00 90.75 93 VAL A C 1
ATOM 747 O O . VAL A 1 93 ? 11.095 -10.159 4.296 1.00 90.75 93 VAL A O 1
ATOM 750 N N . GLU A 1 94 ? 12.480 -10.855 5.925 1.00 92.50 94 GLU A N 1
ATOM 751 C CA . GLU A 1 94 ? 12.173 -12.286 5.825 1.00 92.50 94 GLU A CA 1
ATOM 752 C C . GLU A 1 94 ? 10.769 -12.633 6.347 1.00 92.50 94 GLU A C 1
ATOM 754 O O . GLU A 1 94 ? 10.153 -13.589 5.879 1.00 92.50 94 GLU A O 1
ATOM 759 N N . GLN A 1 95 ? 10.227 -11.868 7.306 1.00 94.62 95 GLN A N 1
ATOM 760 C CA . GLN A 1 95 ? 8.850 -12.061 7.788 1.00 94.62 95 GLN A CA 1
ATOM 761 C C . GLN A 1 95 ? 7.825 -11.373 6.884 1.00 94.62 95 GLN A C 1
ATOM 763 O O . GLN A 1 95 ? 6.674 -11.810 6.798 1.00 94.62 95 GLN A O 1
ATOM 768 N N . TYR A 1 96 ? 8.254 -10.325 6.183 1.00 95.62 96 TYR A N 1
ATOM 769 C CA . TYR A 1 96 ? 7.425 -9.542 5.281 1.00 95.62 96 TYR A CA 1
ATOM 770 C C . TYR A 1 96 ? 7.997 -9.530 3.862 1.00 95.62 96 TYR A C 1
ATOM 772 O O . TYR A 1 96 ? 8.320 -8.446 3.367 1.00 95.62 96 TYR A O 1
ATOM 780 N N . PRO A 1 97 ? 8.118 -10.689 3.184 1.00 95.81 97 PRO A N 1
ATOM 781 C CA . PRO A 1 97 ? 8.516 -10.731 1.786 1.00 95.81 97 PRO A CA 1
ATOM 782 C C . PRO A 1 97 ? 7.384 -10.200 0.890 1.00 95.81 97 PRO A C 1
ATOM 784 O O . PRO A 1 97 ? 6.226 -10.075 1.311 1.00 95.81 97 PRO A O 1
ATOM 787 N N . ALA A 1 98 ? 7.703 -9.873 -0.365 1.00 96.19 98 ALA A N 1
ATOM 788 C CA . ALA A 1 98 ? 6.751 -9.244 -1.286 1.00 96.19 98 ALA A CA 1
ATOM 789 C C . ALA A 1 98 ? 5.472 -10.083 -1.471 1.00 96.19 98 ALA A C 1
ATOM 791 O O . ALA A 1 98 ? 4.375 -9.536 -1.576 1.00 96.19 98 ALA A O 1
ATOM 792 N N . GLU A 1 99 ? 5.596 -11.408 -1.450 1.00 96.56 99 GLU A N 1
ATOM 793 C CA . GLU A 1 99 ? 4.505 -12.373 -1.582 1.00 96.56 99 GLU A CA 1
ATOM 794 C C . GLU A 1 99 ? 3.491 -12.247 -0.439 1.00 96.56 99 GLU A C 1
ATOM 796 O O . GLU A 1 99 ? 2.281 -12.313 -0.667 1.00 96.56 99 GLU A O 1
ATOM 801 N N . VAL A 1 100 ? 3.967 -12.012 0.789 1.00 97.69 100 VAL A N 1
ATOM 802 C CA . VAL A 1 100 ? 3.102 -11.823 1.960 1.00 97.69 100 VAL A CA 1
ATOM 803 C C . VAL A 1 100 ? 2.289 -10.540 1.818 1.00 97.69 100 VAL A C 1
ATOM 805 O O . VAL A 1 100 ? 1.076 -10.562 2.029 1.00 97.69 100 VAL A O 1
ATOM 808 N N . LEU A 1 101 ? 2.924 -9.445 1.398 1.00 97.88 101 LEU A N 1
ATOM 809 C CA . LEU A 1 101 ? 2.248 -8.158 1.223 1.00 97.88 101 LEU A CA 1
ATOM 810 C C . LEU A 1 101 ? 1.264 -8.181 0.042 1.00 97.88 101 LEU A C 1
ATOM 812 O O . LEU A 1 101 ? 0.167 -7.632 0.142 1.00 97.88 101 LEU A O 1
ATOM 816 N N . LEU A 1 102 ? 1.614 -8.861 -1.057 1.00 96.50 102 LEU A N 1
ATOM 817 C CA . LEU A 1 102 ? 0.706 -9.087 -2.188 1.00 96.50 102 LEU A CA 1
ATOM 818 C C . LEU A 1 102 ? -0.535 -9.871 -1.762 1.00 96.50 102 LEU A C 1
ATOM 820 O O . LEU A 1 102 ? -1.643 -9.536 -2.183 1.00 96.50 102 LEU A O 1
ATOM 824 N N . ARG A 1 103 ? -0.367 -10.882 -0.904 1.00 96.88 103 ARG A N 1
ATOM 825 C CA . ARG A 1 103 ? -1.490 -11.635 -0.342 1.00 96.88 103 ARG A CA 1
ATOM 826 C C . ARG A 1 103 ? -2.383 -10.744 0.520 1.00 96.88 103 ARG A C 1
ATOM 828 O O . ARG A 1 103 ? -3.587 -10.736 0.296 1.00 96.88 103 ARG A O 1
ATOM 835 N N . TRP A 1 104 ? -1.818 -9.959 1.441 1.00 97.56 104 TRP A N 1
ATOM 836 C CA . TRP A 1 104 ? -2.593 -9.021 2.269 1.00 97.56 104 TRP A CA 1
ATOM 837 C C . TRP A 1 104 ? -3.412 -8.046 1.418 1.00 97.56 104 TRP A C 1
ATOM 839 O O . TRP A 1 104 ? -4.599 -7.837 1.660 1.00 97.56 104 TRP A O 1
ATOM 849 N N . LYS A 1 105 ? -2.793 -7.498 0.366 1.00 97.19 105 LYS A N 1
ATOM 850 C CA . LYS A 1 105 ? -3.473 -6.665 -0.628 1.00 97.19 105 LYS A CA 1
ATOM 851 C C . LYS A 1 105 ? -4.636 -7.395 -1.287 1.00 97.19 105 LYS A C 1
ATOM 853 O O . LYS A 1 105 ? -5.750 -6.884 -1.272 1.00 97.19 105 LYS A O 1
ATOM 858 N N . ALA A 1 106 ? -4.410 -8.594 -1.813 1.00 94.81 106 ALA A N 1
ATOM 859 C CA . ALA A 1 106 ? -5.460 -9.358 -2.478 1.00 94.81 106 ALA A CA 1
ATOM 860 C C . ALA A 1 106 ? -6.632 -9.706 -1.540 1.00 94.81 106 ALA A C 1
ATOM 862 O O . ALA A 1 106 ? -7.788 -9.613 -1.948 1.00 94.81 106 ALA A O 1
ATOM 863 N N . GLU A 1 107 ? -6.350 -10.066 -0.286 1.00 94.38 107 GLU A N 1
ATOM 864 C CA . GLU A 1 107 ? -7.367 -10.403 0.718 1.00 94.38 107 GLU A CA 1
ATOM 865 C C . GLU A 1 107 ? -8.269 -9.209 1.064 1.00 94.38 107 GLU A C 1
ATOM 867 O O . GLU A 1 107 ? -9.483 -9.369 1.205 1.00 94.38 107 GLU A O 1
ATOM 872 N N . VAL A 1 108 ? -7.693 -8.010 1.183 1.00 95.06 108 VAL A N 1
ATOM 873 C CA . VAL A 1 108 ? -8.426 -6.799 1.583 1.00 95.06 108 VAL A CA 1
ATOM 874 C C . VAL A 1 108 ? -9.163 -6.158 0.412 1.00 95.06 108 VAL A C 1
ATOM 876 O O . VAL A 1 108 ? -10.350 -5.841 0.528 1.00 95.06 108 VAL A O 1
ATOM 879 N N . GLU A 1 109 ? -8.499 -5.998 -0.733 1.00 94.38 109 GLU A N 1
ATOM 880 C CA . GLU A 1 109 ? -9.126 -5.405 -1.918 1.00 94.38 109 GLU A CA 1
ATOM 881 C C . GLU A 1 109 ? -10.226 -6.333 -2.458 1.00 94.38 109 GLU A C 1
ATOM 883 O O . GLU A 1 109 ? -11.316 -5.881 -2.830 1.00 94.38 109 GLU A O 1
ATOM 888 N N . GLY A 1 110 ? -9.993 -7.647 -2.385 1.00 88.06 110 GLY A N 1
ATOM 889 C CA . GLY A 1 110 ? -10.832 -8.660 -3.005 1.00 88.06 110 GLY A CA 1
ATOM 890 C C . GLY A 1 110 ? -10.737 -8.625 -4.533 1.00 88.06 110 GLY A C 1
ATOM 891 O O . GLY A 1 110 ? -9.894 -7.941 -5.115 1.00 88.06 110 GLY A O 1
ATOM 892 N N . GLY A 1 111 ? -11.617 -9.377 -5.194 1.00 80.31 111 GLY A N 1
ATOM 893 C CA . GLY A 1 111 ? -11.718 -9.378 -6.655 1.00 80.31 111 GLY A CA 1
ATOM 894 C C . GLY A 1 111 ? -12.509 -8.192 -7.223 1.00 80.31 111 GLY A C 1
ATOM 895 O O . GLY A 1 111 ? -13.174 -7.445 -6.501 1.00 80.31 111 GLY A O 1
ATOM 896 N N . GLY A 1 112 ? -12.477 -8.043 -8.550 1.00 83.25 112 GLY A N 1
ATOM 897 C CA . GLY A 1 112 ? -13.298 -7.075 -9.286 1.00 83.25 112 GLY A CA 1
ATOM 898 C C . GLY A 1 112 ? -12.582 -5.747 -9.517 1.00 83.25 112 GLY A C 1
ATOM 899 O O . GLY A 1 112 ? -11.738 -5.649 -10.404 1.00 83.25 112 GLY A O 1
ATOM 900 N N . LEU A 1 113 ? -12.914 -4.708 -8.743 1.00 77.56 113 LEU A N 1
ATOM 901 C CA . LEU A 1 113 ? -12.347 -3.367 -8.947 1.00 77.56 113 LEU A CA 1
ATOM 902 C C . LEU A 1 113 ? -10.841 -3.309 -8.651 1.00 77.56 113 LEU A C 1
ATOM 904 O O . LEU A 1 113 ? -10.112 -2.625 -9.366 1.00 77.56 113 LEU A O 1
ATOM 908 N N . GLY A 1 114 ? -10.365 -4.064 -7.655 1.00 76.88 114 GLY A N 1
ATOM 909 C CA . GLY A 1 114 ? -8.930 -4.223 -7.404 1.00 76.88 114 GLY A CA 1
ATOM 910 C C . GLY A 1 114 ? -8.199 -4.803 -8.618 1.00 76.88 114 GLY A C 1
ATOM 911 O O . GLY A 1 114 ? -7.166 -4.280 -9.028 1.00 76.88 114 GLY A O 1
ATOM 912 N N . ASP A 1 115 ? -8.777 -5.819 -9.265 1.00 82.19 115 ASP A N 1
ATOM 913 C CA . ASP A 1 115 ? -8.205 -6.430 -10.472 1.00 82.19 115 ASP A CA 1
ATOM 914 C C . ASP A 1 115 ? -8.267 -5.504 -11.691 1.00 82.19 115 ASP A C 1
ATOM 916 O O . ASP A 1 115 ? -7.309 -5.430 -12.463 1.00 82.19 115 ASP A O 1
ATOM 920 N N . ALA A 1 116 ? -9.358 -4.750 -11.847 1.00 79.12 116 ALA A N 1
ATOM 921 C CA . ALA A 1 116 ? -9.482 -3.753 -12.906 1.00 79.12 116 ALA A CA 1
ATOM 922 C C . ALA A 1 116 ? -8.398 -2.668 -12.783 1.00 79.12 116 ALA A C 1
ATOM 924 O O . ALA A 1 116 ? -7.772 -2.309 -13.778 1.00 79.12 116 ALA A O 1
ATOM 925 N N . LEU A 1 117 ? -8.124 -2.195 -11.563 1.00 79.75 117 LEU A N 1
ATOM 926 C CA . LEU A 1 117 ? -7.157 -1.126 -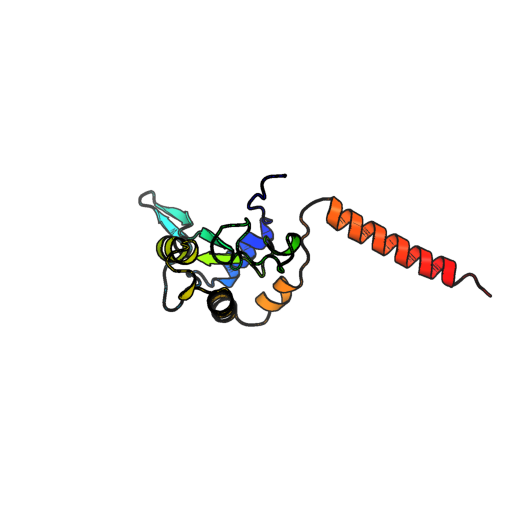11.300 1.00 79.75 117 LEU A CA 1
ATOM 927 C C . LEU A 1 117 ? -5.690 -1.552 -11.437 1.00 79.75 117 LEU A C 1
ATOM 929 O O . LEU A 1 117 ? -4.855 -0.696 -11.721 1.00 79.75 117 LEU A O 1
ATOM 933 N N . LYS A 1 118 ? -5.363 -2.847 -11.312 1.00 77.00 118 LYS A N 1
ATOM 934 C CA . LYS A 1 118 ? -4.014 -3.364 -11.633 1.00 77.00 118 LYS A CA 1
ATOM 935 C C . LYS A 1 118 ? -3.627 -3.076 -13.086 1.00 77.00 118 LYS A C 1
ATOM 937 O O . LYS A 1 118 ? -2.475 -2.778 -13.372 1.00 77.00 118 LYS A O 1
ATOM 942 N N . ASN A 1 119 ? -4.607 -3.116 -13.989 1.00 67.50 119 ASN A N 1
ATOM 943 C CA . ASN A 1 119 ? -4.392 -2.976 -15.428 1.00 67.50 119 ASN A CA 1
ATOM 944 C C . ASN A 1 119 ? -4.543 -1.539 -15.939 1.00 67.50 119 ASN A C 1
ATOM 946 O O . ASN A 1 119 ? -4.329 -1.298 -17.127 1.00 67.50 119 ASN A O 1
ATOM 950 N N . VAL A 1 120 ? -4.919 -0.583 -15.082 1.00 64.56 120 VAL A N 1
ATOM 951 C CA . VAL A 1 120 ? -5.035 0.818 -15.495 1.00 64.56 120 VAL A CA 1
ATOM 952 C C . VAL A 1 120 ? -3.626 1.410 -15.567 1.00 64.56 120 VAL A C 1
ATOM 954 O O . VAL A 1 120 ? -2.963 1.540 -14.530 1.00 64.56 120 VAL A O 1
ATOM 957 N N . PRO A 1 121 ? -3.132 1.770 -16.768 1.00 57.00 121 PRO A N 1
ATOM 958 C CA . PRO A 1 121 ? -1.836 2.408 -16.879 1.00 57.00 121 PRO A CA 1
ATOM 959 C C . PRO A 1 121 ? -1.852 3.737 -16.114 1.00 57.00 121 PRO A C 1
ATOM 961 O O . PRO A 1 121 ? -2.907 4.362 -15.974 1.00 57.00 121 PRO A O 1
ATOM 964 N N . PRO A 1 122 ? -0.693 4.201 -15.618 1.00 53.56 122 PRO A N 1
ATOM 965 C CA . PRO A 1 122 ? -0.592 5.593 -15.211 1.00 53.56 122 PRO A CA 1
ATOM 966 C C . PRO A 1 122 ? -1.165 6.507 -16.275 1.00 53.56 122 PRO A C 1
ATOM 968 O O . PRO A 1 122 ? -0.741 6.466 -17.426 1.00 53.56 122 PRO A O 1
ATOM 971 N N . LEU A 1 123 ? -2.024 7.414 -15.848 1.00 54.91 123 LEU A N 1
ATOM 972 C CA . LEU A 1 123 ? -2.158 8.691 -16.526 1.00 54.91 123 LEU A CA 1
ATOM 973 C C . LEU A 1 123 ? -1.315 9.686 -15.729 1.00 54.91 123 LEU A C 1
ATOM 975 O O . LEU A 1 123 ? -1.831 10.628 -15.133 1.00 54.91 123 LEU A O 1
ATOM 979 N N . ASN A 1 124 ? -0.016 9.400 -15.609 1.00 53.28 124 ASN A N 1
ATOM 980 C CA . ASN A 1 124 ? 0.888 10.160 -14.758 1.00 53.28 124 ASN A CA 1
ATOM 981 C C . ASN A 1 124 ? 1.780 11.037 -15.638 1.00 53.28 124 ASN A C 1
ATOM 983 O O . ASN A 1 124 ? 2.988 10.836 -15.737 1.00 53.28 124 ASN A O 1
ATOM 987 N N . GLY A 1 125 ? 1.157 12.050 -16.232 1.00 55.88 125 GLY A N 1
ATOM 988 C CA . GLY A 1 125 ? 1.840 13.117 -16.954 1.00 55.88 125 GLY A CA 1
ATOM 989 C C . GLY A 1 125 ? 1.736 13.013 -18.471 1.00 55.88 125 GLY A C 1
ATOM 990 O O . GLY A 1 125 ? 1.481 11.952 -19.045 1.00 55.88 125 GLY A O 1
ATOM 991 N N . ASP A 1 126 ? 1.959 14.163 -19.102 1.00 57.12 126 ASP A N 1
ATOM 992 C CA . ASP A 1 126 ? 1.737 14.396 -20.529 1.00 57.12 126 ASP A CA 1
ATOM 993 C C . ASP A 1 126 ? 2.469 13.387 -21.415 1.00 57.12 126 ASP A C 1
ATOM 995 O O . ASP A 1 126 ? 1.928 12.994 -22.434 1.00 57.12 126 ASP A O 1
ATOM 999 N N . LYS A 1 127 ? 3.637 12.879 -21.001 1.00 57.69 127 LYS A N 1
ATOM 1000 C CA . LYS A 1 127 ? 4.476 11.984 -21.818 1.00 57.69 127 LYS A CA 1
ATOM 1001 C C . LYS A 1 127 ? 3.900 10.587 -22.051 1.00 57.69 127 LYS A C 1
ATOM 1003 O O . LYS A 1 127 ? 4.107 10.013 -23.115 1.00 57.69 127 LYS A O 1
ATOM 1008 N N . GLU A 1 128 ? 3.220 10.002 -21.067 1.00 64.38 128 GLU A N 1
ATOM 1009 C CA . GLU A 1 128 ? 2.627 8.663 -21.227 1.00 64.38 128 GLU A CA 1
ATOM 1010 C C . GLU A 1 128 ? 1.342 8.746 -22.052 1.00 64.38 128 GLU A C 1
ATOM 1012 O O . GLU A 1 128 ? 1.106 7.913 -22.927 1.00 64.38 128 GLU A O 1
ATOM 1017 N N . PHE A 1 129 ? 0.562 9.807 -21.837 1.00 66.50 129 PHE A N 1
ATOM 1018 C CA . PHE A 1 129 ? -0.599 10.130 -22.658 1.00 66.50 129 PHE A CA 1
ATOM 1019 C C . PHE A 1 129 ? -0.196 10.488 -24.096 1.00 66.50 129 PHE A C 1
ATOM 1021 O O . PHE A 1 129 ? -0.782 9.973 -25.042 1.00 66.50 129 PHE A O 1
ATOM 1028 N N . GLU A 1 130 ? 0.860 11.282 -24.271 1.00 71.06 130 GLU A N 1
ATOM 1029 C CA . GLU A 1 130 ? 1.478 11.601 -25.560 1.00 71.06 130 GLU A CA 1
ATOM 1030 C C . GLU A 1 130 ? 1.969 10.329 -26.250 1.00 71.06 130 GLU A C 1
ATOM 1032 O O . GLU A 1 130 ? 1.671 10.127 -27.420 1.00 71.06 130 GLU A O 1
ATOM 1037 N N . GLY A 1 131 ? 2.615 9.408 -25.529 1.00 74.31 131 GLY A N 1
ATOM 1038 C CA . GLY A 1 131 ? 3.008 8.108 -26.075 1.00 74.31 131 GLY A CA 1
ATOM 1039 C C . GLY A 1 131 ? 1.816 7.275 -26.562 1.00 74.31 131 GLY A C 1
ATOM 1040 O O . GLY A 1 131 ? 1.880 6.672 -27.634 1.00 74.31 131 GLY A O 1
ATOM 1041 N N . ILE A 1 132 ? 0.707 7.267 -25.814 1.00 77.25 132 ILE A N 1
ATOM 1042 C CA . ILE A 1 132 ? -0.537 6.598 -26.227 1.00 77.25 132 ILE A CA 1
ATOM 1043 C C . ILE A 1 132 ? -1.129 7.276 -27.468 1.00 77.25 132 ILE A C 1
ATOM 1045 O O . ILE A 1 132 ? -1.529 6.578 -28.402 1.00 77.25 132 ILE A O 1
ATOM 1049 N N . ILE A 1 133 ? -1.156 8.611 -27.512 1.00 80.69 133 ILE A N 1
ATOM 1050 C CA . ILE A 1 133 ? -1.633 9.376 -28.669 1.00 80.69 133 ILE A CA 1
ATOM 1051 C C .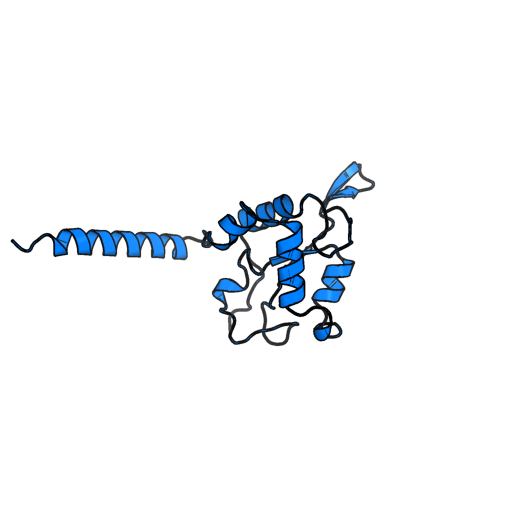 ILE A 1 133 ? -0.772 9.073 -29.892 1.00 80.69 133 ILE A C 1
ATOM 1053 O O . ILE A 1 133 ? -1.315 8.677 -30.920 1.00 80.69 133 ILE A O 1
ATOM 1057 N N . VAL A 1 134 ? 0.552 9.197 -29.785 1.00 82.69 134 VAL A N 1
ATOM 1058 C CA . VAL A 1 134 ? 1.498 8.943 -30.881 1.00 82.69 134 VAL A CA 1
ATOM 1059 C C . VAL A 1 134 ? 1.310 7.529 -31.414 1.00 82.69 134 VAL A C 1
ATOM 1061 O O . VAL A 1 134 ? 1.097 7.357 -32.610 1.00 82.69 134 VAL A O 1
ATOM 1064 N N . LYS A 1 135 ? 1.268 6.522 -30.536 1.00 84.69 135 LYS A N 1
ATOM 1065 C CA . LYS A 1 135 ? 1.069 5.128 -30.944 1.00 84.69 135 LYS A CA 1
ATOM 1066 C C . LYS A 1 135 ? -0.284 4.904 -31.624 1.00 84.69 135 LYS A C 1
ATOM 1068 O O . LYS A 1 135 ? -0.370 4.149 -32.593 1.00 84.69 135 LYS A O 1
ATOM 1073 N N . SER A 1 136 ? -1.340 5.554 -31.140 1.00 86.56 136 SER A N 1
ATOM 1074 C CA . SER A 1 136 ? -2.677 5.468 -31.742 1.00 86.56 136 SER A CA 1
ATOM 1075 C C . SER A 1 136 ? -2.705 6.117 -33.129 1.00 86.56 136 SER A C 1
ATOM 1077 O O . SER A 1 136 ? -3.251 5.538 -34.066 1.00 86.56 136 SER A O 1
ATOM 1079 N N . VAL A 1 137 ? -2.056 7.276 -33.287 1.00 89.44 137 VAL A N 1
ATOM 1080 C CA . VAL A 1 137 ? -1.916 7.985 -34.569 1.00 89.44 137 VAL A CA 1
ATOM 1081 C C . VAL A 1 137 ? -1.071 7.180 -35.556 1.00 89.44 137 VAL A C 1
ATOM 1083 O O . VAL A 1 137 ? -1.443 7.069 -36.721 1.00 89.44 137 VAL A O 1
ATOM 1086 N N . GLU A 1 138 ? 0.035 6.580 -35.117 1.00 89.44 138 GLU A N 1
ATOM 1087 C CA . GLU A 1 138 ? 0.868 5.707 -35.952 1.00 89.44 138 GLU A CA 1
ATOM 1088 C C . GLU A 1 138 ? 0.111 4.459 -36.404 1.00 89.44 138 GLU A C 1
ATOM 1090 O O . GLU A 1 138 ? 0.170 4.100 -37.578 1.00 89.44 138 GLU A O 1
ATOM 1095 N N . THR A 1 139 ? -0.648 3.835 -35.501 1.00 89.75 139 THR A N 1
ATOM 1096 C CA . THR A 1 139 ? -1.476 2.666 -35.826 1.00 89.75 139 THR A CA 1
ATOM 1097 C C . THR A 1 139 ? -2.534 3.033 -36.867 1.00 89.75 139 THR A C 1
ATOM 1099 O O . THR A 1 139 ? -2.602 2.398 -37.916 1.00 89.75 139 THR A O 1
ATOM 1102 N N . ALA A 1 140 ? -3.283 4.120 -36.650 1.00 86.88 140 ALA A N 1
ATOM 1103 C CA . ALA A 1 140 ? -4.271 4.610 -37.612 1.00 86.88 140 ALA A CA 1
ATOM 1104 C C . ALA A 1 140 ? -3.630 4.985 -38.960 1.00 86.88 140 ALA A C 1
ATOM 1106 O O . ALA A 1 140 ? -4.169 4.678 -40.022 1.00 86.88 140 ALA A O 1
ATOM 1107 N N . ARG A 1 141 ? -2.443 5.606 -38.940 1.00 88.38 141 ARG A N 1
ATOM 1108 C CA . ARG A 1 141 ? -1.671 5.917 -40.150 1.00 88.38 141 ARG A CA 1
ATOM 1109 C C . ARG A 1 141 ? -1.304 4.646 -40.915 1.00 88.38 141 ARG A C 1
ATOM 1111 O O . ARG A 1 141 ? -1.452 4.630 -42.134 1.00 88.38 141 ARG A O 1
ATOM 1118 N N . LEU A 1 142 ? -0.831 3.602 -40.235 1.00 86.81 142 LEU A N 1
ATOM 1119 C CA . LEU A 1 142 ? -0.491 2.320 -40.856 1.00 86.81 142 LEU A CA 1
ATOM 1120 C C . LEU A 1 142 ? -1.725 1.612 -41.421 1.00 86.81 142 LEU A C 1
ATOM 1122 O O . LEU A 1 142 ? -1.637 1.030 -42.495 1.00 86.81 142 LEU A O 1
ATOM 1126 N N . GLU A 1 143 ? -2.880 1.702 -40.765 1.00 86.69 143 GLU A N 1
ATOM 1127 C CA . GLU A 1 143 ? -4.138 1.151 -41.282 1.00 86.69 143 GLU A CA 1
ATOM 1128 C C . GLU A 1 143 ? -4.630 1.893 -42.532 1.00 86.69 143 GLU A C 1
ATOM 1130 O O . GLU A 1 143 ? -5.070 1.263 -43.494 1.00 86.69 143 GLU A O 1
ATOM 1135 N N . ILE A 1 144 ? -4.525 3.224 -42.552 1.00 84.25 144 ILE A N 1
ATOM 1136 C CA . ILE A 1 144 ? -4.912 4.052 -43.702 1.00 84.25 144 ILE A CA 1
ATOM 1137 C C . ILE A 1 144 ? -3.957 3.820 -44.879 1.00 84.25 144 ILE A C 1
ATOM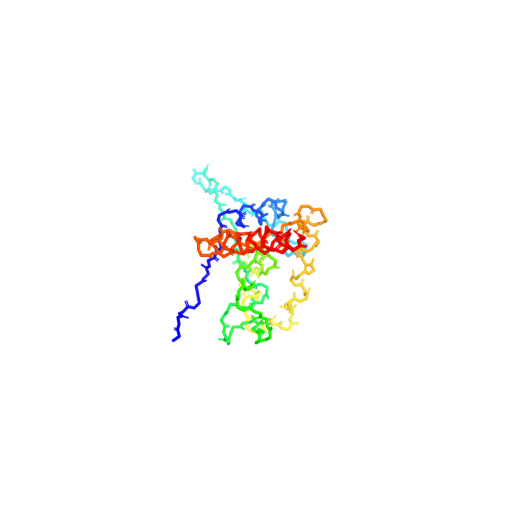 1139 O O . ILE A 1 144 ? -4.403 3.588 -46.001 1.00 84.25 144 ILE A O 1
ATOM 1143 N N . LEU A 1 145 ? -2.644 3.848 -44.632 1.00 79.25 145 LEU A N 1
ATOM 1144 C CA . LEU A 1 145 ? -1.631 3.672 -45.676 1.00 79.25 145 LEU A CA 1
ATOM 1145 C C . LEU A 1 145 ? -1.513 2.210 -46.134 1.00 79.25 145 LEU A C 1
ATOM 1147 O O . LEU A 1 145 ? -1.261 1.960 -47.308 1.00 79.25 145 LEU A O 1
ATOM 1151 N N . GLY A 1 146 ? -1.753 1.246 -45.245 1.00 61.34 146 GLY A N 1
ATOM 1152 C CA . GLY A 1 146 ?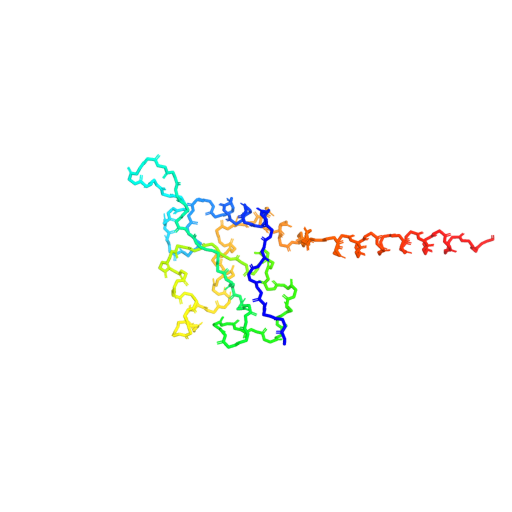 -1.806 -0.185 -45.558 1.00 61.34 146 GLY A CA 1
ATOM 1153 C C . GLY A 1 146 ? -3.068 -0.605 -46.320 1.00 61.34 146 GLY A C 1
ATOM 1154 O O . GLY A 1 146 ? -3.062 -1.637 -46.982 1.00 61.34 146 GLY A O 1
ATOM 1155 N N . ARG A 1 147 ? -4.135 0.207 -46.297 1.00 56.22 147 ARG A N 1
ATOM 1156 C CA . ARG A 1 147 ? -5.316 0.054 -47.169 1.00 56.22 147 ARG A CA 1
ATOM 1157 C C . ARG A 1 147 ? -5.142 0.667 -48.567 1.00 56.22 147 ARG A C 1
ATOM 1159 O O . ARG A 1 147 ? -6.022 0.492 -49.401 1.00 56.22 147 ARG A O 1
ATOM 1166 N N . SER A 1 148 ? -4.020 1.336 -48.850 1.00 52.53 148 SER A N 1
ATOM 1167 C CA . SER A 1 148 ? -3.729 1.978 -50.143 1.00 52.53 148 SER A CA 1
ATOM 1168 C C . SER A 1 148 ? -2.919 1.086 -51.097 1.00 52.53 148 SER A C 1
ATOM 1170 O O . SER A 1 148 ? -2.039 1.570 -51.809 1.00 52.53 148 SER A O 1
ATOM 1172 N N . THR A 1 149 ? -3.206 -0.217 -51.123 1.00 51.31 149 THR A N 1
ATOM 1173 C CA . THR A 1 149 ? -2.762 -1.103 -52.212 1.00 51.31 149 THR A CA 1
ATOM 1174 C C . THR A 1 149 ? -3.954 -1.878 -52.760 1.00 51.31 149 THR A C 1
ATOM 1176 O O . THR A 1 149 ? -4.258 -2.981 -52.321 1.00 51.31 149 THR A O 1
ATOM 1179 N N . ASN A 1 150 ? -4.662 -1.231 -53.684 1.00 46.75 150 ASN A N 1
ATOM 1180 C CA . ASN A 1 150 ? -5.413 -1.843 -54.777 1.00 46.75 150 ASN A CA 1
ATOM 1181 C C . ASN A 1 150 ? -5.474 -0.838 -55.926 1.00 46.75 150 ASN A C 1
ATOM 1183 O O . ASN A 1 150 ? -5.831 0.328 -55.644 1.00 46.75 150 ASN A O 1
#

InterPro domains:
  IPR003615 HNH nuclease [cd00085] (14-86)

Radius of gyration: 19.41 Å; chains: 1; bounding box: 34×31×74 Å

Foldseek 3Di:
DPDQDQDDDPVLVVLQLVLLVQFFLDPPGRHGQWDQDPVRDIDGQKDKDFLADQDPPWQNDDPPDDNLCRNASLRIGIHGPVVRVQLRDPVNSVVRHSVNRSVSSCVRSPDDPSVVRNPDHDPPDDVVVVVVVVVVVVVVVCVVVVVPDD

Sequence (150 aa):
MAKQSRYYGSGTERALFMLSRGTCYAPPCKEPVLKMAESGTPRVNVQIAHIRALVEGEARYDKNYPEKLRNRFENLILLCKPHHTEVDSDLWVEQYPAEVLLRWKAEVEGGGLGDALKNVPPLNGDKEFEGIIVKSVETARLEILGRSTN

Organism: NCBI:txid483545

Secondary structure (DSSP, 8-state):
---------HHHHHHHHHHTTTB-SSTT---BSEEE-TTS-EEE-EEEEESS-SSTTSTT--TTS-HHHHTSGGGEEEEEHHHHHHHT-GGGTTTS-HHHHHHHHHHHH-SSHHHHHHT-----SHHHHHHHHHHHHHHHHHHHHHT---